Protein AF-A0A9X1S5D8-F1 (afdb_monomer)

Solvent-accessible surface area (backbone atoms only — not comparable to full-atom values): 6228 Å² total; per-residue (Å²): 129,83,48,72,44,83,42,65,62,47,74,57,95,87,43,80,48,44,53,70,38,78,41,49,24,29,65,42,88,44,55,81,72,61,55,76,76,58,91,84,84,52,82,46,58,29,31,28,70,40,33,34,43,36,33,37,82,94,66,77,40,76,44,46,34,32,41,25,42,30,85,88,70,45,82,41,52,33,39,48,43,89,91,40,66,80,47,23,33,31,58,47,78,73,66,92,77,78,67,93,80,75,86,132

Foldseek 3Di:
DKDKDWDQWDQDPNDIDGQQDKAWAAEDADPPVVVVPDDDDDTFIWGFHIWMWIAPDNRPDIWIKTFTATPVGDTWIWTCDPVHNRHTYTYDHPPPDPDPDDDD

Sequence (104 aa):
MFHAEQLHEHTWRGVVFSVGQRVEYSARNCTALEYSLARPAPRLEATVVELWLEWWENGQTHLLYAECLTDDGNAQRLWFHRDDVQHPSGFVEHAAGQVAGALW

Organism: NCBI:txid2830666

Radius of gyration: 14.76 Å; Cα contacts (8 Å, |Δi|>4): 206; chains: 1; bounding box: 34×26×48 Å

Mean predicted aligned error: 9.27 Å

Nearest PDB structures (foldseek):
  7zvw-assembly1_A  TM=4.430E-01  e=8.554E+00 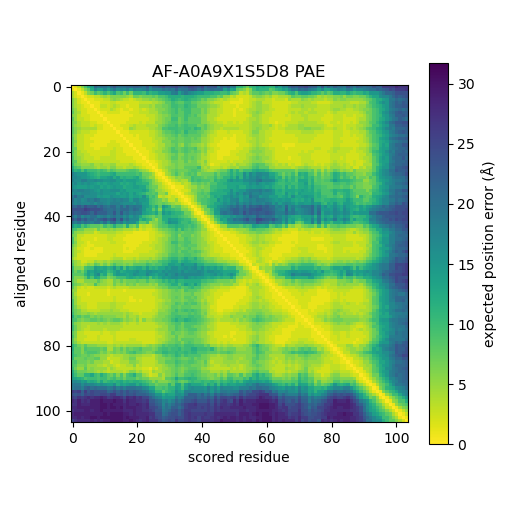 Komagataella phaffii GS115
  7vvz-assembly1_L  TM=3.417E-01  e=6.185E+00  Saccharomyces cerevisiae
  7ui9-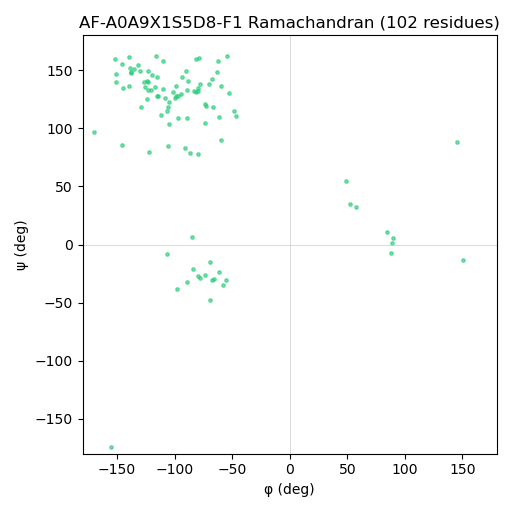assembly1_P  TM=2.864E-01  e=9.531E+00  Saccharomyces cerevisiae S288C

pLDDT: mean 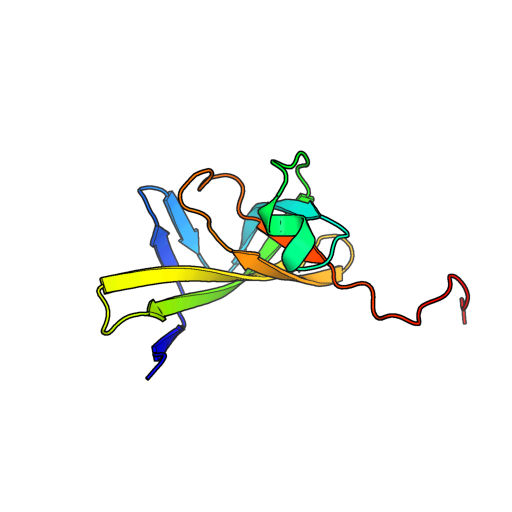75.81, std 18.37, range [27.36, 96.38]

Secondary structure (DSSP, 8-state):
--EEEEESEEEETTEEEETT-EEEEEEESS-HHHHTTS-----EEEEEEEEEEEEEGGGTEEEEEEEEEETTS-EEEEE--SS-SSS-EEE----TT--S----

Structure (mmCIF, N/CA/C/O backbone):
data_AF-A0A9X1S5D8-F1
#
_entry.id   AF-A0A9X1S5D8-F1
#
loop_
_atom_site.group_PDB
_atom_site.id
_atom_site.type_symbol
_atom_site.label_atom_id
_atom_site.label_alt_id
_atom_site.label_comp_id
_atom_site.label_asym_id
_atom_site.label_entity_id
_atom_site.label_seq_id
_atom_site.pdbx_PDB_ins_code
_atom_site.Cartn_x
_atom_site.Cartn_y
_atom_site.Cartn_z
_atom_site.occupancy
_a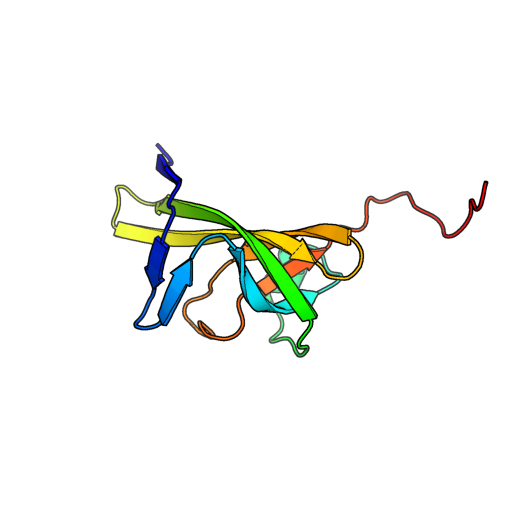tom_site.B_iso_or_equiv
_atom_site.auth_seq_id
_atom_site.auth_comp_id
_atom_site.auth_asym_id
_atom_site.auth_atom_id
_atom_site.pdbx_PDB_model_num
ATOM 1 N N . MET A 1 1 ? 5.961 -8.762 19.594 1.00 48.16 1 MET A N 1
ATOM 2 C CA . MET A 1 1 ? 5.518 -9.629 18.484 1.00 48.16 1 MET A CA 1
ATOM 3 C C . MET A 1 1 ? 4.828 -8.717 17.493 1.00 48.16 1 MET A C 1
ATOM 5 O O . MET A 1 1 ? 3.886 -8.052 17.899 1.00 48.16 1 MET A O 1
ATOM 9 N N . PHE A 1 2 ? 5.356 -8.589 16.278 1.00 61.22 2 PHE A N 1
ATOM 10 C CA . PHE A 1 2 ? 4.684 -7.839 15.218 1.00 61.22 2 PHE A CA 1
ATOM 11 C C . PHE A 1 2 ? 3.517 -8.695 14.737 1.00 61.22 2 PHE A C 1
ATOM 13 O O . PHE A 1 2 ? 3.715 -9.859 14.388 1.00 61.22 2 PHE A O 1
ATOM 20 N N . HIS A 1 3 ? 2.304 -8.165 14.830 1.00 80.00 3 HIS A N 1
ATOM 21 C CA . HIS A 1 3 ? 1.112 -8.825 14.316 1.00 80.00 3 HIS A CA 1
ATOM 22 C C . HIS A 1 3 ? 0.675 -8.047 13.082 1.00 80.00 3 HIS A C 1
ATOM 24 O O . HIS A 1 3 ? 0.551 -6.828 13.153 1.00 80.00 3 HIS A O 1
ATOM 30 N N . ALA A 1 4 ? 0.504 -8.729 11.956 1.00 84.62 4 ALA A N 1
ATOM 31 C CA . ALA A 1 4 ? -0.045 -8.141 10.745 1.00 84.62 4 ALA A CA 1
ATOM 32 C C . ALA A 1 4 ? -1.354 -8.857 10.417 1.00 84.62 4 ALA A C 1
ATOM 34 O O . ALA A 1 4 ? -1.427 -10.084 10.508 1.00 84.62 4 ALA A O 1
ATOM 35 N N . GLU A 1 5 ? -2.369 -8.084 10.059 1.00 91.56 5 GLU A N 1
ATOM 36 C CA . GLU A 1 5 ? -3.682 -8.577 9.656 1.00 91.56 5 GLU A CA 1
ATOM 37 C C . GLU A 1 5 ? -3.914 -8.229 8.186 1.00 91.56 5 GLU A C 1
ATOM 39 O O . GLU A 1 5 ? -3.759 -7.071 7.794 1.00 91.56 5 GLU A O 1
ATOM 44 N N . GLN A 1 6 ? -4.269 -9.228 7.375 1.00 94.62 6 GLN A N 1
ATOM 45 C CA . GLN A 1 6 ? -4.686 -9.002 5.994 1.00 94.62 6 GLN A CA 1
ATOM 46 C C . GLN A 1 6 ? -6.142 -8.542 5.972 1.00 94.62 6 GLN A C 1
ATOM 48 O O . GLN A 1 6 ? -6.998 -9.128 6.635 1.00 94.62 6 GLN A O 1
ATOM 53 N N . LEU A 1 7 ? -6.428 -7.514 5.182 1.00 94.62 7 LEU A N 1
ATOM 54 C CA . LEU A 1 7 ? -7.729 -6.871 5.093 1.00 94.62 7 LEU A CA 1
ATOM 55 C C . LEU A 1 7 ? -8.232 -6.894 3.650 1.00 94.62 7 LEU A C 1
ATOM 57 O O . LEU A 1 7 ? -7.458 -6.832 2.697 1.00 94.62 7 LEU A O 1
ATOM 61 N N . HIS A 1 8 ? -9.551 -6.945 3.486 1.00 94.88 8 HIS A N 1
ATOM 62 C CA . HIS A 1 8 ? -10.181 -6.710 2.185 1.00 94.88 8 HIS A CA 1
ATOM 63 C C . HIS A 1 8 ? -10.507 -5.224 1.973 1.00 94.88 8 HIS A C 1
ATOM 65 O O . HIS A 1 8 ? -10.438 -4.719 0.854 1.00 94.88 8 HIS A O 1
ATOM 71 N N . GLU A 1 9 ? -10.829 -4.529 3.065 1.00 96.38 9 GLU A N 1
ATOM 72 C CA . GLU A 1 9 ? -11.161 -3.109 3.113 1.00 96.38 9 GLU A CA 1
ATOM 73 C C . GLU A 1 9 ? -10.768 -2.528 4.479 1.00 96.38 9 GLU A C 1
ATOM 75 O O . GLU A 1 9 ? -10.853 -3.216 5.501 1.00 96.38 9 GLU A O 1
ATOM 80 N N . HIS A 1 10 ? -10.346 -1.263 4.518 1.00 94.88 10 HIS A N 1
ATOM 81 C CA . HIS A 1 10 ? -10.052 -0.553 5.759 1.00 94.88 10 HIS A CA 1
ATOM 82 C C . HIS A 1 10 ? -10.290 0.954 5.645 1.00 94.88 10 HIS A C 1
ATOM 84 O O . HIS A 1 10 ? -9.899 1.586 4.666 1.00 94.88 10 HIS A O 1
ATOM 90 N N . THR A 1 11 ? -10.862 1.558 6.693 1.00 93.50 11 THR A N 1
ATOM 91 C CA . THR A 1 11 ? -10.905 3.021 6.819 1.00 93.50 11 THR A CA 1
ATOM 92 C C . THR A 1 11 ? -9.658 3.515 7.538 1.00 93.50 11 THR A C 1
ATOM 94 O O . THR A 1 11 ? -9.531 3.370 8.753 1.00 93.50 11 THR A O 1
ATOM 97 N N . TRP A 1 12 ? -8.764 4.173 6.811 1.00 89.88 12 TRP A N 1
ATOM 98 C CA . TRP A 1 12 ? -7.573 4.793 7.368 1.00 89.88 12 TRP A CA 1
ATOM 99 C C . TRP A 1 12 ? -7.712 6.302 7.397 1.00 89.88 12 TRP A C 1
ATOM 101 O O . TRP A 1 12 ? -7.796 6.956 6.361 1.00 89.88 12 TRP A O 1
ATOM 111 N N . ARG A 1 13 ? -7.740 6.871 8.607 1.00 88.69 13 ARG A N 1
ATOM 112 C CA . ARG A 1 13 ? -7.774 8.332 8.813 1.00 88.69 13 ARG A CA 1
ATOM 113 C C . ARG A 1 13 ? -8.896 9.033 8.023 1.00 88.69 13 ARG A C 1
ATOM 115 O O . ARG A 1 13 ? -8.736 10.167 7.591 1.00 88.69 13 ARG A O 1
ATOM 122 N N . GLY A 1 14 ? -10.039 8.362 7.875 1.00 89.19 14 GLY A N 1
ATOM 123 C CA . GLY A 1 14 ? -11.216 8.886 7.178 1.00 89.19 14 GLY A CA 1
ATOM 124 C C . GLY A 1 14 ? -11.262 8.603 5.674 1.00 89.19 14 GLY A C 1
ATOM 125 O O . GLY A 1 14 ? -12.223 9.013 5.031 1.00 89.19 14 GLY A O 1
ATOM 126 N N . VAL A 1 15 ? -10.276 7.892 5.119 1.00 90.56 15 VAL A N 1
ATOM 127 C CA . VAL A 1 15 ? -10.268 7.435 3.722 1.00 90.56 15 VAL A CA 1
ATOM 128 C C . VAL A 1 15 ? -10.431 5.919 3.688 1.00 90.56 15 VAL A C 1
ATOM 130 O O . VAL A 1 15 ? -9.795 5.212 4.466 1.00 90.56 15 VAL A O 1
ATOM 133 N N . VAL A 1 16 ? -11.306 5.423 2.817 1.00 93.00 16 VAL A N 1
ATOM 134 C CA . VAL A 1 16 ? -11.526 3.983 2.630 1.00 93.00 16 VAL A CA 1
ATOM 135 C C . VAL A 1 16 ? -10.562 3.462 1.571 1.00 93.00 16 VAL A C 1
ATOM 137 O O . VAL A 1 16 ? -10.425 4.071 0.509 1.00 93.00 16 VAL A O 1
ATOM 140 N N . PHE A 1 17 ? -9.917 2.340 1.881 1.00 93.56 17 PHE A N 1
ATOM 141 C CA . PHE A 1 17 ? -9.048 1.602 0.976 1.00 93.56 17 PHE A CA 1
ATOM 142 C C . PHE A 1 17 ? -9.529 0.166 0.839 1.00 93.56 17 PHE A C 1
ATOM 144 O O . PHE A 1 17 ? -9.767 -0.481 1.858 1.00 93.56 17 PHE A O 1
ATOM 151 N N . SER A 1 18 ? -9.618 -0.336 -0.392 1.00 96.25 18 SER A N 1
ATOM 152 C CA . SER A 1 18 ? -10.085 -1.701 -0.670 1.00 96.25 18 SER A CA 1
ATOM 153 C C . SER A 1 18 ? -9.195 -2.405 -1.695 1.00 96.25 18 SER A C 1
ATOM 155 O O . SER A 1 18 ? -8.605 -1.774 -2.574 1.00 96.25 18 SER A O 1
ATOM 157 N N . VAL A 1 19 ? -9.107 -3.733 -1.613 1.00 96.19 19 VAL A N 1
ATOM 158 C CA . VAL A 1 19 ? -8.451 -4.541 -2.653 1.00 96.19 19 VAL A CA 1
ATOM 159 C C . VAL A 1 19 ? -9.156 -4.326 -4.002 1.00 96.19 19 VAL A C 1
ATOM 161 O O . VAL A 1 19 ? -10.382 -4.293 -4.079 1.00 96.19 19 VAL A O 1
ATOM 164 N N . GLY A 1 20 ? -8.378 -4.162 -5.072 1.00 95.19 20 GLY A N 1
ATOM 165 C CA . GLY A 1 20 ? -8.839 -3.829 -6.423 1.00 95.19 20 GLY A CA 1
ATOM 166 C C . GLY A 1 20 ? -8.970 -2.328 -6.700 1.00 95.19 20 GLY A C 1
ATOM 167 O O . GLY A 1 20 ? -9.192 -1.937 -7.846 1.00 95.19 20 GLY A O 1
ATOM 168 N N . GLN A 1 21 ? -8.814 -1.472 -5.689 1.00 94.50 21 GLN A N 1
ATOM 169 C CA . GLN A 1 21 ? -8.839 -0.023 -5.867 1.00 94.50 21 GLN A CA 1
ATOM 170 C C . GLN A 1 21 ? -7.592 0.472 -6.610 1.00 94.50 21 GLN A C 1
ATOM 172 O O . GLN A 1 21 ? -6.471 0.070 -6.292 1.00 94.50 21 GLN A O 1
ATOM 177 N N . ARG A 1 22 ? -7.785 1.410 -7.547 1.00 92.88 22 ARG A N 1
ATOM 178 C CA . ARG A 1 22 ? -6.695 2.233 -8.090 1.00 92.88 22 ARG A CA 1
ATOM 179 C C . ARG A 1 22 ? -6.388 3.384 -7.138 1.00 92.88 22 ARG A C 1
ATOM 181 O O . ARG A 1 22 ? -7.299 4.095 -6.710 1.00 92.88 22 ARG A O 1
ATOM 188 N N . VAL A 1 23 ? -5.113 3.567 -6.825 1.00 88.62 23 VAL A N 1
ATOM 189 C CA . VAL A 1 23 ? -4.611 4.648 -5.976 1.00 88.62 23 VAL A CA 1
ATOM 190 C C . VAL A 1 23 ? -3.504 5.402 -6.697 1.00 88.62 23 VAL A C 1
ATOM 192 O O . VAL A 1 23 ? -2.660 4.796 -7.359 1.00 88.62 23 VAL A O 1
ATOM 195 N N . GLU A 1 24 ? -3.504 6.725 -6.551 1.00 88.62 24 GLU A N 1
ATOM 196 C CA . GLU A 1 24 ? -2.327 7.532 -6.855 1.00 88.62 24 GLU A CA 1
ATOM 197 C C . GLU A 1 24 ? -1.341 7.405 -5.693 1.00 88.62 24 GLU A C 1
ATOM 199 O O . GLU A 1 24 ? -1.738 7.429 -4.529 1.00 88.62 24 GLU A O 1
ATOM 204 N N . TYR A 1 25 ? -0.055 7.272 -5.988 1.00 83.06 25 TYR A N 1
ATOM 205 C CA . TYR A 1 25 ? 0.965 7.109 -4.966 1.00 83.06 25 TYR A CA 1
ATOM 206 C C . TYR A 1 25 ? 2.277 7.785 -5.373 1.00 83.06 25 TYR A C 1
ATOM 208 O O . TYR A 1 25 ? 2.571 7.984 -6.556 1.00 83.06 25 TYR A O 1
ATOM 216 N N . SER A 1 26 ? 3.074 8.138 -4.367 1.00 79.12 26 SER A N 1
ATOM 217 C CA . SER A 1 26 ? 4.400 8.728 -4.538 1.00 79.12 26 SER A CA 1
ATOM 218 C C . SER A 1 26 ? 5.485 7.664 -4.430 1.00 79.12 26 SER A C 1
ATOM 220 O O . SER A 1 26 ? 5.786 7.175 -3.344 1.00 79.12 26 SER A O 1
ATOM 222 N N . ALA A 1 27 ? 6.120 7.327 -5.550 1.00 71.00 27 ALA A N 1
ATOM 223 C CA . ALA A 1 27 ? 7.320 6.493 -5.552 1.00 71.00 27 ALA A CA 1
ATOM 224 C C . ALA A 1 27 ? 8.588 7.353 -5.542 1.00 71.00 27 ALA A C 1
ATOM 226 O O . ALA A 1 27 ? 8.659 8.378 -6.227 1.00 71.00 27 ALA A O 1
ATOM 227 N N . ARG A 1 28 ? 9.634 6.899 -4.844 1.00 67.38 28 ARG A N 1
ATOM 228 C CA . ARG A 1 28 ? 11.001 7.394 -5.058 1.00 67.38 28 ARG A CA 1
ATOM 229 C C . ARG A 1 28 ? 11.950 6.250 -5.401 1.00 67.38 28 ARG A C 1
ATOM 231 O O . ARG A 1 28 ? 11.926 5.196 -4.769 1.00 67.38 28 ARG A O 1
ATOM 238 N N . ASN A 1 29 ? 12.841 6.522 -6.352 1.00 61.34 29 ASN A N 1
ATOM 239 C CA . ASN A 1 29 ? 14.053 5.739 -6.582 1.00 61.34 29 ASN A CA 1
ATOM 240 C C . ASN A 1 29 ? 15.104 6.167 -5.556 1.00 61.34 29 ASN A C 1
ATOM 242 O O . ASN A 1 29 ? 15.973 6.986 -5.850 1.00 61.34 29 ASN A O 1
ATOM 246 N N . CYS A 1 30 ? 14.969 5.691 -4.328 1.00 56.69 30 CYS A N 1
ATOM 247 C CA . CYS A 1 30 ? 15.934 5.948 -3.271 1.00 56.69 30 CYS A CA 1
ATOM 248 C C . CYS A 1 30 ? 15.927 4.794 -2.271 1.00 56.69 30 CYS A C 1
ATOM 250 O O . CYS A 1 30 ? 14.954 4.046 -2.177 1.00 56.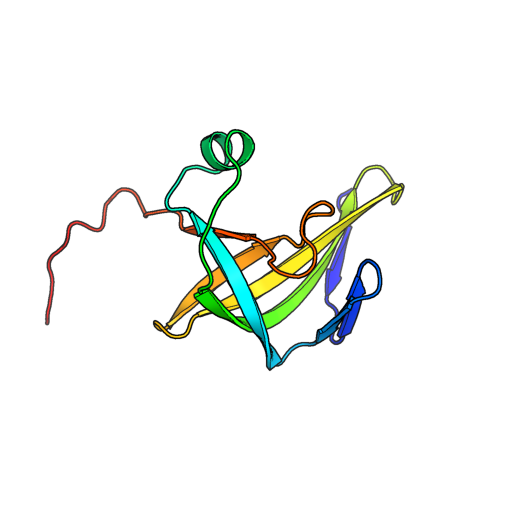69 30 CYS A O 1
ATOM 252 N N . THR A 1 31 ? 17.003 4.660 -1.503 1.00 60.22 31 THR A N 1
ATOM 253 C CA . THR A 1 31 ? 17.044 3.706 -0.391 1.00 60.22 31 THR A CA 1
ATOM 254 C C . THR A 1 31 ? 15.983 4.056 0.660 1.00 60.22 31 THR A C 1
ATOM 256 O O . THR A 1 31 ? 15.557 5.210 0.782 1.00 60.22 31 THR A O 1
ATOM 259 N N . ALA A 1 32 ? 15.584 3.076 1.478 1.00 59.50 32 ALA A N 1
ATOM 260 C CA . ALA A 1 32 ? 14.656 3.302 2.591 1.00 59.50 32 ALA A CA 1
ATOM 261 C C . ALA A 1 32 ? 15.145 4.404 3.559 1.00 59.50 32 ALA A C 1
ATOM 263 O O . ALA A 1 32 ? 14.339 5.129 4.141 1.00 59.50 32 ALA A O 1
ATOM 264 N N . LEU A 1 33 ? 16.468 4.567 3.696 1.00 58.84 33 LEU A N 1
ATOM 265 C CA . LEU A 1 33 ? 17.081 5.614 4.513 1.00 58.84 33 LEU A CA 1
ATOM 266 C C . LEU A 1 33 ? 16.880 7.011 3.903 1.00 58.84 33 LEU A C 1
ATOM 268 O O . LEU A 1 33 ? 16.448 7.932 4.593 1.00 58.84 33 LEU A O 1
ATOM 272 N N . GLU A 1 34 ? 17.146 7.172 2.608 1.00 56.88 34 GLU A N 1
ATOM 273 C CA . GLU A 1 34 ? 16.999 8.447 1.888 1.00 56.88 34 GLU A CA 1
ATOM 274 C C . GLU A 1 34 ? 15.537 8.891 1.770 1.00 56.88 34 GLU A C 1
ATOM 276 O O . GLU A 1 34 ? 15.242 10.088 1.793 1.00 56.88 34 GLU A O 1
ATOM 281 N N . TYR A 1 35 ? 14.616 7.929 1.711 1.00 58.00 35 TYR A N 1
ATOM 282 C CA . TYR A 1 35 ? 13.178 8.177 1.702 1.00 58.00 35 TYR A CA 1
ATOM 283 C C . TYR A 1 35 ? 12.713 8.969 2.942 1.00 58.00 35 TYR A C 1
ATOM 285 O O . TYR A 1 35 ? 11.856 9.845 2.836 1.00 58.00 35 TYR A O 1
ATOM 293 N N . SER A 1 36 ? 13.334 8.740 4.107 1.00 58.16 36 SER A N 1
ATOM 294 C CA . SER A 1 36 ? 12.969 9.407 5.367 1.00 58.16 36 SER A CA 1
ATOM 295 C C . SER A 1 36 ? 13.303 10.909 5.430 1.00 58.16 36 SER A C 1
ATOM 297 O O . SER A 1 36 ? 12.787 11.613 6.298 1.00 58.16 36 SER A O 1
ATOM 299 N N . LEU A 1 37 ? 14.143 11.421 4.520 1.00 56.72 37 LEU A N 1
ATOM 300 C CA . LEU A 1 37 ? 14.760 12.751 4.635 1.00 56.72 37 LEU A CA 1
ATOM 301 C C . LEU A 1 37 ? 14.182 13.823 3.691 1.00 56.72 37 LEU A C 1
ATOM 303 O O . LEU A 1 37 ? 14.522 14.997 3.841 1.00 56.72 37 LEU A O 1
ATOM 307 N N . ALA A 1 38 ? 13.307 13.484 2.736 1.00 53.69 38 ALA A N 1
ATOM 308 C CA . ALA A 1 38 ? 12.787 14.454 1.762 1.00 53.69 38 ALA A CA 1
ATOM 309 C C . ALA A 1 38 ? 11.313 14.215 1.367 1.00 53.69 38 ALA A C 1
ATOM 311 O O . ALA A 1 38 ? 10.927 13.113 0.984 1.00 53.69 38 ALA A O 1
ATOM 312 N N . ARG A 1 39 ? 10.490 15.279 1.322 1.00 57.19 39 ARG A N 1
ATOM 313 C CA . ARG A 1 39 ? 9.079 15.240 0.857 1.00 57.19 39 ARG A CA 1
ATOM 314 C C . ARG A 1 39 ? 8.967 15.074 -0.673 1.00 57.19 39 ARG A C 1
ATOM 316 O O . ARG A 1 39 ? 9.549 15.906 -1.372 1.00 57.19 39 ARG A O 1
ATOM 323 N N . PRO A 1 40 ? 8.348 14.000 -1.214 1.00 52.06 40 PRO A N 1
ATOM 324 C CA . PRO A 1 40 ? 8.283 13.751 -2.663 1.00 52.06 40 PRO A CA 1
ATOM 325 C C . PRO A 1 40 ? 7.186 14.538 -3.393 1.00 52.06 40 PRO A C 1
ATOM 327 O O . PRO A 1 40 ? 6.197 14.939 -2.795 1.00 52.06 40 PRO A O 1
ATOM 330 N N . ALA A 1 41 ? 7.355 14.667 -4.712 1.00 59.94 41 ALA A N 1
ATOM 331 C CA . ALA A 1 41 ? 6.284 14.638 -5.717 1.00 59.94 41 ALA A CA 1
ATOM 332 C C . ALA A 1 41 ? 6.687 13.520 -6.705 1.00 59.94 41 ALA A C 1
ATOM 334 O O . ALA A 1 41 ? 7.857 13.556 -7.110 1.00 59.94 41 ALA A O 1
ATOM 335 N N . PRO A 1 42 ? 5.867 12.482 -7.014 1.00 57.81 42 PRO A N 1
ATOM 336 C CA . PRO A 1 42 ? 4.829 12.539 -8.073 1.00 57.81 42 PRO A CA 1
ATOM 337 C C . PRO A 1 42 ? 3.630 11.544 -7.915 1.00 57.81 42 PRO A C 1
ATOM 339 O O . PRO A 1 42 ? 3.533 10.848 -6.915 1.00 57.81 42 PRO A O 1
ATOM 342 N N . ARG A 1 43 ? 2.725 11.489 -8.920 1.00 66.81 43 ARG A N 1
ATOM 343 C CA . ARG A 1 43 ? 1.463 10.707 -9.007 1.00 66.81 43 ARG A CA 1
ATOM 344 C C . ARG A 1 43 ? 1.567 9.491 -9.946 1.00 66.81 43 ARG A C 1
ATOM 346 O O . ARG A 1 43 ? 1.228 9.599 -11.124 1.00 66.81 43 ARG A O 1
ATOM 353 N N . LEU A 1 44 ? 2.062 8.355 -9.470 1.00 72.81 44 LEU A N 1
ATOM 354 C CA . LEU A 1 44 ? 1.936 7.095 -10.215 1.00 72.81 44 LEU A CA 1
ATOM 355 C C . LEU 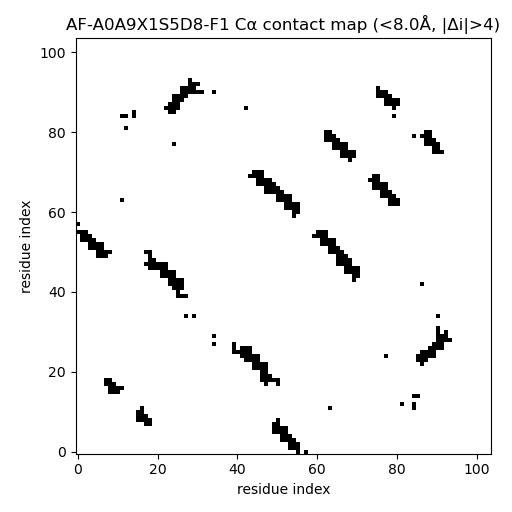A 1 44 ? 0.640 6.398 -9.814 1.00 72.81 44 LEU A C 1
ATOM 357 O O . LEU A 1 44 ? 0.203 6.542 -8.678 1.00 72.81 44 LEU A O 1
ATOM 361 N N . GLU A 1 45 ? 0.030 5.651 -10.728 1.00 83.81 45 GLU A N 1
ATOM 362 C CA . GLU A 1 45 ? -1.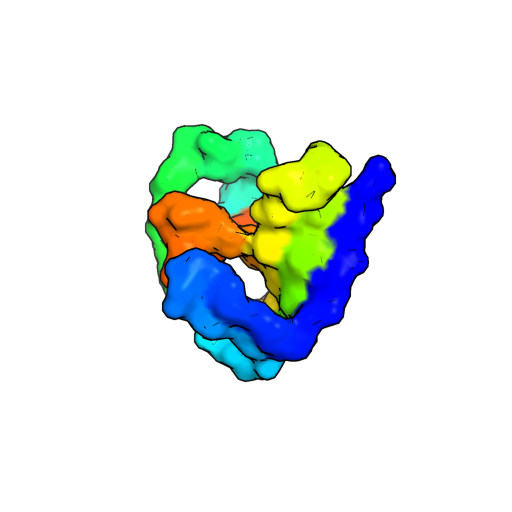158 4.856 -10.423 1.00 83.81 45 GLU A CA 1
ATOM 363 C C . GLU A 1 45 ? -0.774 3.395 -10.164 1.00 83.81 45 GLU A C 1
ATOM 365 O O . GLU A 1 45 ? 0.045 2.803 -10.874 1.00 83.81 45 GLU A O 1
ATOM 370 N N . ALA A 1 46 ? -1.369 2.812 -9.126 1.00 89.56 46 ALA A N 1
ATOM 371 C CA . ALA A 1 46 ? -1.236 1.400 -8.804 1.00 89.56 46 ALA A CA 1
ATOM 372 C C . ALA A 1 46 ? -2.577 0.809 -8.372 1.00 89.56 46 ALA A C 1
ATOM 374 O O . ALA A 1 46 ? -3.432 1.502 -7.822 1.00 89.56 46 ALA A O 1
ATOM 375 N N . THR A 1 47 ? -2.753 -0.488 -8.602 1.00 94.44 47 THR A N 1
ATOM 376 C CA . THR A 1 47 ? -3.917 -1.247 -8.139 1.00 94.44 47 THR A CA 1
ATOM 377 C C . THR A 1 47 ? -3.549 -2.014 -6.878 1.00 94.44 47 THR A C 1
ATOM 379 O O . THR A 1 47 ? -2.583 -2.776 -6.890 1.00 94.44 47 THR A O 1
ATOM 382 N N . VAL A 1 48 ? -4.323 -1.837 -5.807 1.00 94.62 48 VAL A N 1
ATOM 383 C CA . VAL A 1 48 ? -4.164 -2.590 -4.554 1.00 94.62 48 VAL A CA 1
ATOM 384 C C . VAL A 1 48 ? -4.496 -4.057 -4.809 1.00 94.62 48 VAL A C 1
ATOM 386 O O . VAL A 1 48 ? -5.626 -4.381 -5.167 1.00 94.62 48 VAL A O 1
ATOM 389 N N . VAL A 1 49 ? -3.531 -4.951 -4.616 1.00 96.06 49 VAL A N 1
ATOM 390 C CA . VAL A 1 49 ? -3.725 -6.406 -4.731 1.00 96.06 49 VAL A CA 1
ATOM 391 C C . VAL A 1 49 ? -3.928 -7.019 -3.352 1.00 96.06 49 VAL A C 1
ATOM 393 O O . VAL A 1 49 ? -4.787 -7.879 -3.180 1.00 96.06 49 VAL A O 1
ATOM 396 N N . GLU A 1 50 ? -3.204 -6.520 -2.354 1.00 96.12 50 GLU A N 1
ATOM 397 C CA . GLU A 1 50 ? -3.372 -6.905 -0.958 1.00 96.12 50 GLU A CA 1
ATOM 398 C C . GLU A 1 50 ? -3.309 -5.679 -0.049 1.00 96.12 50 GLU A C 1
ATOM 400 O O . GLU A 1 50 ? -2.568 -4.733 -0.319 1.00 96.12 50 GLU A O 1
ATOM 405 N N . LEU A 1 51 ? -4.061 -5.709 1.051 1.00 95.44 51 LEU A N 1
ATOM 406 C CA . LEU A 1 51 ? -4.098 -4.646 2.050 1.00 95.44 51 LEU A CA 1
ATOM 407 C C . LEU A 1 51 ? -3.790 -5.229 3.429 1.00 95.44 51 LEU A C 1
ATOM 409 O O . LEU A 1 51 ? -4.330 -6.271 3.799 1.00 95.44 51 LEU A O 1
ATOM 413 N N . TRP A 1 52 ? -2.938 -4.551 4.193 1.00 95.19 52 TRP A N 1
ATOM 414 C CA . TRP A 1 52 ? -2.378 -5.076 5.433 1.00 95.19 52 TRP A CA 1
ATOM 415 C C . TRP A 1 52 ? -2.315 -4.016 6.529 1.00 95.19 52 TRP A C 1
ATOM 417 O O . TRP A 1 52 ? -1.861 -2.895 6.302 1.00 95.19 52 TRP A O 1
ATOM 427 N N . LEU A 1 53 ? -2.703 -4.395 7.745 1.00 92.81 53 LEU A N 1
ATOM 428 C CA . LEU A 1 53 ? -2.573 -3.568 8.940 1.00 92.81 53 LEU A CA 1
ATOM 429 C C . LEU A 1 53 ? -1.536 -4.170 9.888 1.00 92.81 53 LEU A C 1
ATOM 431 O O . LEU A 1 53 ? -1.752 -5.227 10.482 1.00 92.81 53 LEU A O 1
ATOM 435 N N . GLU A 1 54 ? -0.403 -3.489 10.032 1.00 90.69 54 GLU A N 1
ATOM 436 C CA . GLU A 1 54 ? 0.692 -3.899 10.905 1.00 90.69 54 GLU A CA 1
ATOM 437 C C . GLU A 1 54 ? 0.590 -3.224 12.277 1.00 90.69 54 GLU A C 1
ATOM 439 O O . GLU A 1 54 ? 0.471 -2.002 12.370 1.00 90.69 54 GLU A O 1
ATOM 444 N N . TRP A 1 55 ? 0.663 -4.014 13.350 1.00 86.00 55 TRP A N 1
ATOM 445 C CA . TRP A 1 55 ? 0.540 -3.565 14.737 1.00 86.00 55 TRP A CA 1
ATOM 446 C C . TRP A 1 55 ? 1.901 -3.567 15.439 1.00 86.00 55 TRP A C 1
ATOM 448 O O . TRP A 1 55 ? 2.551 -4.606 15.592 1.00 86.00 55 TRP A O 1
ATOM 458 N N . TRP A 1 56 ? 2.331 -2.387 15.882 1.00 81.19 56 TRP A N 1
ATOM 459 C CA . TRP A 1 56 ? 3.590 -2.125 16.582 1.00 81.19 56 TRP A CA 1
ATOM 460 C C . TRP A 1 56 ? 3.326 -1.775 18.053 1.00 81.19 56 TRP A C 1
ATOM 462 O O . TRP A 1 56 ? 2.228 -1.358 18.426 1.00 81.19 56 TRP A O 1
ATOM 472 N N . GLU A 1 57 ? 4.346 -1.964 18.899 1.00 72.75 57 GLU A N 1
ATOM 473 C CA . GLU A 1 57 ? 4.346 -1.558 20.318 1.00 72.75 57 GLU A CA 1
ATOM 474 C C . GLU A 1 57 ? 3.092 -2.005 21.095 1.00 72.75 57 GLU A C 1
ATOM 476 O O . GLU A 1 57 ? 2.379 -1.203 21.693 1.00 72.75 57 GLU A O 1
ATOM 481 N N . ASN A 1 58 ? 2.792 -3.309 21.068 1.00 67.31 58 ASN A N 1
ATOM 482 C CA . ASN A 1 58 ? 1.628 -3.902 21.748 1.00 67.31 58 ASN A CA 1
ATOM 483 C C . ASN A 1 58 ? 0.274 -3.295 21.321 1.00 67.31 58 ASN A C 1
ATOM 485 O O . ASN A 1 58 ? -0.655 -3.211 22.121 1.00 67.31 58 ASN A O 1
ATOM 489 N N . GLY A 1 59 ? 0.163 -2.876 20.058 1.00 66.31 59 GLY A N 1
ATOM 490 C CA . GLY A 1 59 ? -1.078 -2.384 19.460 1.00 66.31 59 GLY A CA 1
ATOM 491 C C . GLY A 1 59 ? -1.315 -0.879 19.611 1.00 66.31 59 GLY A C 1
ATOM 492 O O . GLY A 1 59 ? -2.376 -0.389 19.228 1.00 66.31 59 GLY A O 1
ATOM 493 N N . GLN A 1 60 ? -0.346 -0.132 20.148 1.00 70.62 60 GLN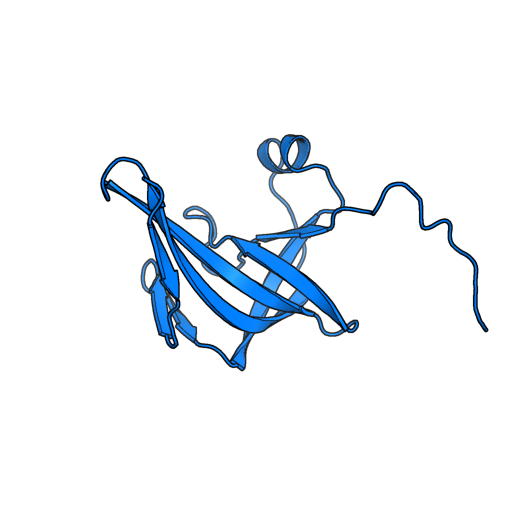 A N 1
ATOM 494 C CA . GLN A 1 60 ? -0.450 1.325 20.291 1.00 70.62 60 GLN A CA 1
ATOM 495 C C 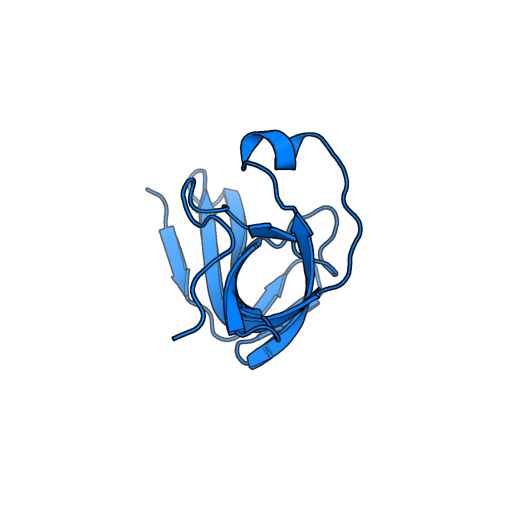. GLN A 1 60 ? -0.195 2.072 18.982 1.00 70.62 60 GLN A C 1
ATOM 497 O O . GLN A 1 60 ? -0.754 3.150 18.760 1.00 70.62 60 GLN A O 1
ATOM 502 N N . THR A 1 61 ? 0.612 1.487 18.102 1.00 80.44 61 THR A N 1
ATOM 503 C CA . THR A 1 61 ? 0.910 2.057 16.793 1.00 80.44 61 THR A CA 1
ATOM 504 C C . THR A 1 61 ? 0.474 1.077 15.720 1.00 80.44 61 THR A C 1
ATOM 506 O O . THR A 1 61 ? 0.755 -0.112 15.797 1.00 80.44 61 THR A O 1
ATOM 509 N N . HIS A 1 62 ? -0.227 1.588 14.718 1.00 85.38 62 HIS A N 1
ATOM 510 C CA . HIS A 1 62 ? -0.610 0.835 13.537 1.00 85.38 62 HIS A CA 1
ATOM 511 C C . HIS A 1 62 ? -0.016 1.482 12.291 1.00 85.38 62 HIS A C 1
ATOM 513 O O . HIS A 1 62 ? 0.071 2.715 12.209 1.00 85.38 62 HIS A O 1
ATOM 519 N N . LEU A 1 63 ? 0.335 0.654 11.315 1.00 88.12 63 LEU A N 1
ATOM 520 C CA . LEU A 1 63 ? 0.772 1.073 9.994 1.00 88.12 63 LEU A CA 1
ATOM 521 C C . LEU A 1 63 ? -0.041 0.315 8.946 1.00 88.12 63 LEU A C 1
ATOM 523 O O . LEU A 1 63 ? -0.001 -0.910 8.892 1.00 88.12 63 LEU A O 1
ATOM 527 N N . LEU A 1 64 ? -0.792 1.050 8.132 1.00 91.50 64 LEU A N 1
ATOM 528 C CA . LEU A 1 64 ? -1.446 0.488 6.959 1.00 91.50 64 LEU A CA 1
ATOM 529 C C . LEU A 1 64 ? -0.434 0.464 5.810 1.00 91.50 64 LEU A C 1
ATOM 531 O O . LEU A 1 64 ? 0.231 1.473 5.541 1.00 91.50 64 LEU A O 1
ATOM 535 N N . TYR A 1 65 ? -0.338 -0.671 5.128 1.00 92.56 65 TYR A N 1
ATOM 536 C CA . TYR A 1 65 ? 0.387 -0.802 3.870 1.00 92.56 65 TYR A CA 1
ATOM 537 C C . TYR A 1 65 ? -0.383 -1.684 2.884 1.00 92.56 65 TYR A C 1
ATOM 539 O O . TYR A 1 65 ? -1.285 -2.427 3.265 1.00 92.56 65 TYR A O 1
ATOM 547 N N . ALA A 1 66 ? -0.036 -1.583 1.607 1.00 93.50 66 ALA A N 1
ATOM 548 C CA . ALA A 1 66 ? -0.601 -2.395 0.541 1.00 93.50 66 ALA A CA 1
ATOM 549 C C . ALA A 1 66 ? 0.506 -3.006 -0.316 1.00 93.50 66 ALA A C 1
ATOM 551 O O . ALA A 1 66 ? 1.563 -2.397 -0.496 1.00 93.50 66 ALA A O 1
ATOM 552 N N . GLU A 1 67 ? 0.241 -4.188 -0.860 1.00 93.06 67 GLU A N 1
ATOM 553 C CA . GLU A 1 67 ? 0.976 -4.713 -2.008 1.00 93.06 67 GLU A CA 1
ATOM 554 C C . GLU A 1 67 ? 0.171 -4.401 -3.266 1.00 93.06 67 GLU A C 1
ATOM 556 O O . GLU A 1 67 ? -1.031 -4.671 -3.337 1.00 93.06 67 GLU A O 1
ATOM 561 N N . CYS A 1 68 ? 0.824 -3.784 -4.244 1.00 92.06 68 CYS A N 1
ATOM 562 C CA . CYS A 1 68 ? 0.173 -3.222 -5.415 1.00 92.06 68 CYS A CA 1
ATOM 563 C C . CYS A 1 68 ? 0.874 -3.643 -6.705 1.00 92.06 68 CYS A C 1
ATOM 565 O O . CYS A 1 68 ? 2.083 -3.877 -6.723 1.00 92.06 68 CYS A O 1
ATOM 567 N N . LEU A 1 69 ? 0.109 -3.656 -7.795 1.00 90.81 69 LEU A N 1
ATOM 568 C CA . LEU A 1 69 ? 0.627 -3.719 -9.160 1.00 90.81 69 LEU A CA 1
ATOM 569 C C . LEU A 1 69 ? 0.499 -2.345 -9.805 1.00 90.81 69 LEU A C 1
ATOM 571 O O . LEU A 1 69 ? -0.594 -1.779 -9.873 1.00 90.81 69 LEU A O 1
ATOM 575 N N . THR A 1 70 ? 1.617 -1.805 -10.260 1.00 86.75 70 THR A N 1
ATOM 576 C CA . THR A 1 70 ? 1.674 -0.545 -10.999 1.00 86.75 70 THR A CA 1
ATOM 577 C C . THR A 1 70 ? 1.268 -0.749 -12.457 1.00 86.75 70 THR A C 1
ATOM 579 O O . THR A 1 70 ? 1.313 -1.865 -12.979 1.00 86.75 70 THR A O 1
ATOM 582 N N . ASP A 1 71 ? 0.887 0.330 -13.144 1.00 84.81 71 ASP A N 1
ATOM 583 C CA . ASP A 1 71 ? 0.489 0.264 -14.561 1.00 84.81 71 ASP A CA 1
ATOM 584 C C . ASP A 1 71 ? 1.610 -0.223 -15.500 1.00 84.81 71 ASP A C 1
ATOM 586 O O . ASP A 1 71 ? 1.332 -0.751 -16.576 1.00 84.81 71 ASP A O 1
ATOM 590 N N . ASP A 1 72 ? 2.876 -0.078 -15.099 1.00 81.56 72 ASP A N 1
ATOM 591 C CA . ASP A 1 72 ? 4.038 -0.611 -15.821 1.00 81.56 72 ASP A CA 1
ATOM 592 C C . ASP A 1 72 ? 4.351 -2.083 -15.475 1.00 81.56 72 ASP A C 1
ATOM 594 O O . ASP A 1 72 ? 5.338 -2.637 -15.958 1.00 81.56 72 ASP A O 1
ATOM 598 N N . GLY A 1 73 ? 3.491 -2.737 -14.686 1.00 80.81 73 GLY A N 1
ATOM 599 C CA . GLY A 1 73 ? 3.559 -4.166 -14.377 1.00 80.81 73 GLY A CA 1
ATOM 600 C C . GLY A 1 73 ? 4.498 -4.535 -13.228 1.00 80.81 73 GLY A C 1
ATOM 601 O O . GLY A 1 73 ? 4.764 -5.719 -13.025 1.00 80.81 73 GLY A O 1
ATOM 602 N N . ASN A 1 74 ? 4.993 -3.556 -12.467 1.00 83.38 74 ASN A N 1
ATOM 603 C CA . ASN A 1 74 ? 5.876 -3.797 -11.332 1.00 83.38 74 ASN A CA 1
ATOM 604 C C . ASN A 1 74 ? 5.084 -4.017 -10.034 1.00 83.38 74 ASN A C 1
ATOM 606 O O . ASN A 1 74 ? 4.097 -3.340 -9.744 1.00 83.38 74 ASN A O 1
ATOM 610 N N . ALA A 1 75 ? 5.543 -4.961 -9.214 1.00 86.00 75 ALA A N 1
ATOM 611 C CA . ALA A 1 75 ? 5.029 -5.124 -7.860 1.00 86.00 75 ALA A CA 1
ATOM 612 C C . ALA A 1 75 ? 5.676 -4.087 -6.933 1.00 86.00 75 ALA A C 1
ATOM 614 O O . ALA A 1 75 ? 6.898 -3.924 -6.941 1.00 86.00 75 ALA A O 1
ATOM 615 N N . GLN A 1 76 ? 4.871 -3.394 -6.127 1.00 84.38 76 GLN A N 1
ATOM 616 C CA . GLN A 1 76 ? 5.355 -2.414 -5.155 1.00 84.38 76 GLN A CA 1
ATOM 617 C C . GLN A 1 76 ? 4.626 -2.531 -3.824 1.00 84.38 76 GLN A C 1
ATOM 619 O O . GLN A 1 76 ? 3.439 -2.847 -3.771 1.00 84.38 76 GLN A O 1
ATOM 624 N N . ARG A 1 77 ? 5.340 -2.216 -2.741 1.00 87.75 77 ARG A N 1
ATOM 625 C CA . ARG A 1 77 ? 4.745 -2.041 -1.418 1.00 87.75 77 ARG A CA 1
ATOM 626 C C . ARG A 1 77 ? 4.548 -0.556 -1.142 1.00 87.75 77 ARG A C 1
ATOM 628 O O . ARG A 1 77 ? 5.491 0.222 -1.283 1.00 87.75 77 ARG A O 1
ATOM 635 N N . LEU A 1 78 ? 3.328 -0.177 -0.768 1.00 88.19 78 LEU A N 1
ATOM 636 C CA . LEU A 1 78 ? 2.930 1.203 -0.498 1.00 88.19 78 LEU A CA 1
ATOM 637 C C . LEU A 1 78 ? 2.562 1.372 0.975 1.00 88.19 78 LEU A C 1
ATOM 639 O O . LEU A 1 78 ? 1.713 0.645 1.480 1.00 88.19 78 LEU A O 1
ATOM 643 N N . TRP A 1 79 ? 3.145 2.354 1.654 1.00 88.12 79 TRP A N 1
ATOM 644 C CA . TRP A 1 79 ? 2.830 2.717 3.034 1.00 88.12 79 TRP A CA 1
ATOM 645 C C . TRP A 1 79 ? 1.931 3.951 3.082 1.00 88.12 79 TRP A C 1
ATOM 647 O O . TRP A 1 79 ? 2.218 4.984 2.472 1.00 88.12 79 TRP A O 1
ATOM 657 N N . PHE A 1 80 ? 0.856 3.862 3.862 1.00 87.06 80 PHE A N 1
ATOM 658 C CA . PHE A 1 80 ? -0.119 4.939 4.027 1.00 87.06 80 PHE A CA 1
ATOM 659 C C . PHE A 1 80 ? 0.300 5.813 5.208 1.00 87.06 80 PHE A C 1
ATOM 661 O O . PHE A 1 80 ? -0.140 5.634 6.353 1.00 87.06 80 PHE A O 1
ATOM 668 N N . HIS A 1 81 ? 1.209 6.745 4.929 1.00 78.69 81 HIS A N 1
ATOM 669 C CA . HIS A 1 81 ? 1.731 7.664 5.931 1.00 78.69 81 HIS A CA 1
ATOM 670 C C . HIS A 1 81 ? 0.633 8.573 6.490 1.00 78.69 81 HIS A C 1
ATOM 672 O O . HIS A 1 81 ? -0.323 8.946 5.816 1.00 78.69 81 HIS A O 1
ATOM 678 N N . ARG A 1 82 ? 0.790 8.955 7.760 1.00 71.19 82 ARG A N 1
ATOM 679 C CA . ARG A 1 82 ? -0.175 9.819 8.456 1.00 71.19 82 ARG A CA 1
ATOM 680 C C . ARG A 1 82 ? -0.244 11.232 7.876 1.00 71.19 82 ARG A C 1
ATOM 682 O O . ARG A 1 82 ? -1.296 11.856 7.972 1.00 71.19 82 ARG A O 1
ATOM 689 N N . ASP A 1 83 ? 0.859 11.713 7.311 1.00 73.31 83 ASP A N 1
ATOM 690 C CA . ASP A 1 83 ? 0.996 13.100 6.860 1.00 73.31 83 ASP A CA 1
ATOM 691 C C . ASP A 1 83 ? 0.419 13.335 5.453 1.00 73.31 83 ASP A C 1
ATOM 693 O O . ASP A 1 83 ? 0.080 14.469 5.124 1.00 73.31 83 ASP A O 1
ATOM 697 N N . ASP A 1 84 ? 0.279 12.278 4.645 1.00 77.25 84 ASP A N 1
ATOM 698 C CA . ASP A 1 84 ? -0.368 12.315 3.329 1.00 77.25 84 ASP A CA 1
ATOM 699 C C . ASP A 1 84 ? -1.092 10.989 3.068 1.00 77.25 84 ASP A C 1
ATOM 701 O O . ASP A 1 84 ? -0.558 10.038 2.503 1.00 77.25 84 ASP A O 1
ATOM 705 N N . VAL A 1 85 ? -2.326 10.915 3.561 1.00 80.44 85 VAL A N 1
ATOM 706 C CA . VAL A 1 85 ? -3.159 9.707 3.465 1.00 80.44 85 VAL A CA 1
ATOM 707 C C . VAL A 1 85 ? -3.682 9.496 2.043 1.00 80.44 85 VAL A C 1
ATOM 709 O O . VAL A 1 85 ? -3.975 8.366 1.667 1.00 80.44 85 VAL A O 1
ATOM 712 N N . GLN A 1 86 ? -3.824 10.568 1.258 1.00 79.44 86 GLN A N 1
ATOM 713 C CA . GLN A 1 86 ? -4.386 10.503 -0.094 1.00 79.44 86 GLN A CA 1
ATOM 714 C C . GLN A 1 86 ? -3.368 10.010 -1.120 1.00 79.44 86 GLN A C 1
ATOM 716 O O . GLN A 1 86 ? -3.766 9.402 -2.109 1.00 79.44 86 GLN A O 1
ATOM 721 N N . HIS A 1 87 ? -2.081 10.237 -0.859 1.00 83.00 87 HIS A N 1
ATOM 722 C CA . HIS A 1 87 ? -0.991 9.793 -1.714 1.00 83.00 87 HIS A CA 1
ATOM 723 C C . HIS A 1 87 ? -0.055 8.914 -0.879 1.00 83.00 87 HIS A C 1
ATOM 725 O O . HIS A 1 87 ? 0.977 9.396 -0.400 1.00 83.00 87 HIS A O 1
ATOM 731 N N . PRO A 1 88 ? -0.405 7.627 -0.663 1.00 84.31 88 PRO A N 1
ATOM 732 C CA . PRO A 1 88 ? 0.515 6.687 -0.043 1.00 84.31 88 PRO A CA 1
ATOM 733 C C . PRO A 1 88 ? 1.836 6.667 -0.806 1.00 84.31 88 PRO A C 1
ATOM 735 O O . PRO A 1 88 ? 1.929 7.081 -1.964 1.00 84.31 88 PRO A O 1
ATOM 738 N N . SER A 1 89 ? 2.869 6.145 -0.167 1.00 80.56 89 SER A N 1
ATOM 739 C CA . SER A 1 89 ? 4.196 6.175 -0.757 1.00 80.56 89 SER A CA 1
ATOM 740 C C . SER A 1 89 ? 4.803 4.799 -0.861 1.00 80.56 89 SER A C 1
ATOM 742 O O . SER A 1 89 ? 4.702 4.000 0.064 1.00 80.56 89 SER A O 1
ATOM 744 N N . GLY A 1 90 ? 5.488 4.552 -1.967 1.00 73.25 90 GLY A N 1
ATOM 745 C CA . GLY A 1 90 ? 6.279 3.349 -2.181 1.00 73.25 90 GLY A CA 1
ATOM 746 C C . GLY A 1 90 ? 7.756 3.682 -2.338 1.00 73.25 90 GLY A C 1
ATOM 747 O O . GLY A 1 90 ? 8.131 4.818 -2.645 1.00 73.25 90 GLY A O 1
ATOM 748 N N . PHE A 1 91 ? 8.605 2.673 -2.178 1.00 67.62 91 PHE A N 1
ATOM 749 C CA . PHE A 1 91 ? 9.984 2.742 -2.647 1.00 67.62 91 PHE A CA 1
ATOM 750 C C . PHE A 1 91 ? 10.203 1.708 -3.746 1.00 67.62 91 PHE A C 1
ATOM 752 O O . PHE A 1 91 ? 9.648 0.611 -3.704 1.00 67.62 91 PHE A O 1
ATOM 759 N N . VAL A 1 92 ? 11.029 2.071 -4.723 1.00 60.88 92 VAL A N 1
ATOM 760 C CA . VAL A 1 92 ? 11.518 1.147 -5.745 1.00 60.88 92 VAL A CA 1
ATOM 761 C C . VAL A 1 92 ? 12.963 0.840 -5.393 1.00 60.88 92 VAL A C 1
ATOM 763 O O . VAL A 1 92 ? 13.848 1.680 -5.573 1.00 60.88 92 VAL A O 1
ATOM 766 N N . GLU A 1 93 ? 13.207 -0.346 -4.844 1.00 53.44 93 GLU A N 1
ATOM 767 C CA . GLU A 1 93 ? 14.573 -0.830 -4.687 1.00 53.44 93 GLU A CA 1
ATOM 768 C C . GLU A 1 93 ? 15.064 -1.225 -6.080 1.00 53.44 93 GLU A C 1
ATOM 770 O O . GLU A 1 93 ? 14.647 -2.238 -6.641 1.00 53.44 93 GLU A O 1
ATOM 775 N N . HIS A 1 94 ? 15.923 -0.396 -6.680 1.00 50.28 94 HIS A N 1
ATOM 776 C CA . HIS A 1 94 ? 16.700 -0.859 -7.823 1.00 50.28 94 HIS A CA 1
ATOM 777 C C . HIS A 1 94 ? 17.548 -2.010 -7.307 1.00 50.28 94 HIS A C 1
ATOM 779 O O . HIS A 1 94 ? 18.472 -1.784 -6.524 1.00 50.28 94 HIS A O 1
ATOM 785 N N . ALA A 1 95 ? 17.227 -3.237 -7.724 1.00 44.59 95 ALA A N 1
ATOM 786 C CA . ALA A 1 95 ? 18.132 -4.357 -7.559 1.00 44.59 95 ALA A CA 1
ATOM 787 C C . ALA A 1 95 ? 19.492 -3.884 -8.074 1.00 44.59 95 ALA A C 1
ATOM 789 O O . ALA A 1 95 ? 19.621 -3.530 -9.250 1.00 44.59 95 ALA A O 1
ATOM 790 N N . ALA A 1 96 ? 20.479 -3.792 -7.183 1.00 42.06 96 ALA A N 1
ATOM 791 C CA . ALA A 1 96 ? 21.832 -3.410 -7.542 1.00 42.06 96 ALA A CA 1
ATOM 792 C C . ALA A 1 96 ? 22.358 -4.436 -8.561 1.00 42.06 96 ALA A C 1
ATOM 794 O O . ALA A 1 96 ? 22.879 -5.479 -8.179 1.00 42.06 96 ALA A O 1
ATOM 795 N N . GLY A 1 97 ? 22.141 -4.193 -9.859 1.00 39.84 97 GLY A N 1
ATOM 796 C CA . GLY A 1 97 ? 22.520 -5.138 -10.908 1.00 39.84 97 GLY A CA 1
ATOM 797 C C . GLY A 1 97 ? 21.708 -5.170 -12.204 1.00 39.84 97 GLY A C 1
ATOM 798 O O . GLY A 1 97 ? 22.222 -5.745 -13.159 1.00 39.84 97 GLY A O 1
ATOM 799 N N . GLN A 1 98 ? 20.519 -4.565 -12.333 1.00 37.53 98 GLN A N 1
ATOM 800 C CA . GLN A 1 98 ? 19.876 -4.483 -13.659 1.00 37.53 98 GLN A CA 1
ATOM 801 C C . GLN A 1 98 ? 20.356 -3.256 -14.433 1.00 37.53 98 GLN A C 1
ATOM 803 O O . GLN A 1 98 ? 19.702 -2.223 -14.542 1.00 37.53 98 GLN A O 1
ATOM 808 N N . VAL A 1 99 ? 21.559 -3.412 -14.985 1.00 38.50 99 VAL A N 1
ATOM 809 C CA . VAL A 1 99 ? 22.041 -2.626 -16.116 1.00 38.50 99 VAL A CA 1
ATOM 810 C C . VAL A 1 99 ? 20.999 -2.719 -17.229 1.00 38.50 99 VAL A C 1
ATOM 812 O O . VAL A 1 99 ? 20.556 -3.809 -17.591 1.00 38.50 99 VAL A O 1
ATOM 815 N N . ALA A 1 100 ? 20.622 -1.566 -17.772 1.00 38.03 100 ALA A N 1
ATOM 816 C CA . ALA A 1 100 ? 19.876 -1.459 -19.012 1.00 38.03 100 ALA A CA 1
ATOM 817 C C . ALA A 1 100 ? 20.503 -2.361 -20.090 1.00 38.03 100 ALA A C 1
ATOM 819 O O . ALA A 1 100 ? 21.601 -2.084 -20.569 1.00 38.03 100 ALA A O 1
ATOM 820 N N . GLY A 1 101 ? 19.806 -3.431 -20.472 1.00 36.88 101 GLY A N 1
ATOM 821 C CA . GLY A 1 101 ? 20.197 -4.249 -21.615 1.00 36.88 101 GLY A CA 1
ATOM 822 C C . GLY A 1 101 ? 19.913 -5.734 -21.457 1.00 36.88 101 GLY A C 1
ATOM 823 O O . GLY A 1 101 ? 20.801 -6.486 -21.082 1.00 36.88 101 GLY A O 1
ATOM 824 N N . ALA A 1 102 ? 18.706 -6.149 -21.837 1.00 27.36 102 ALA A N 1
ATOM 825 C CA . ALA A 1 102 ? 18.498 -7.317 -22.693 1.00 27.36 102 ALA A CA 1
ATOM 826 C C . ALA A 1 102 ? 17.028 -7.344 -23.132 1.00 27.36 102 ALA A C 1
ATOM 828 O O . ALA A 1 102 ? 16.141 -7.785 -22.408 1.00 27.36 102 ALA A O 1
ATOM 829 N N . LEU A 1 103 ? 16.783 -6.811 -24.330 1.00 31.72 103 LEU A N 1
ATOM 830 C CA . LEU A 1 103 ? 15.761 -7.370 -25.204 1.00 31.72 103 LEU A CA 1
ATOM 831 C C . LEU A 1 103 ? 16.254 -8.759 -25.645 1.00 31.72 103 LEU A C 1
ATOM 833 O O . LEU A 1 103 ? 17.439 -8.883 -25.970 1.00 31.72 103 LEU A O 1
ATOM 837 N N . TRP A 1 104 ? 15.299 -9.693 -25.733 1.00 35.75 104 TRP A N 1
ATOM 838 C CA . TRP A 1 104 ? 15.363 -11.095 -26.190 1.00 35.75 104 TRP A CA 1
ATOM 839 C C . TRP A 1 104 ? 15.770 -12.140 -25.150 1.00 35.75 104 TRP A C 1
ATOM 841 O O . TRP A 1 104 ? 16.937 -12.146 -24.706 1.00 35.75 104 TRP A O 1
#